Protein AF-A0A838RCQ8-F1 (afdb_monomer_lite)

Foldseek 3Di:
DVVVVVVVQCCVVPVVVDHDDDDDDLVCVLVCVQVVVHVDDDHDLLCVLVSVVRHPDDDDDAADDDPDPPAGADEDDDDDDDDDPPDDPVRSVVSVVVVCVCLPLCNLLVSCLNGSDDRPDPVVCVDPSNVVSCVVPVRSVNVVVNVVRYDDHPDDVPVVVVVVVVVPD

Radius of gyration: 19.22 Å; chains: 1; bounding box: 49×33×48 Å

Secondary structure (DSSP, 8-state):
-HHHHHHHHHHHHTS-SS-SSS---TTTHHHHHHTTS-S-----GGGHHHHHTT-SSPPP--PEE-SSTT-EEEE---------TTS-HHHHHHHHHHHHHHT-HHHHHHHHHHH-PPPS-GGGGGSHHHHHHHHH-HHHHHHHHHGGGEEPP---TTHHHHHHHHS--

Sequence (169 aa):
MIEAVQFYLDLAREYEAMPEGPQASWSTDPTDFTDGKTAMIAHSSGSLTGILSRATFEVGVMPFPGQEPGEYASVTGGGNLYLFKGASPVQQAAAWQFIRFLTEPERVADFSIQTGYLPTRQSAFQTPQLATYLGEVPQASEIRNALQYAGTELATQSLNEVHLFSTAT

pLDDT: mean 88.0, std 13.43, range [34.28, 98.0]

Structure (mmCIF, N/CA/C/O backbone):
data_AF-A0A838RCQ8-F1
#
_entry.id   AF-A0A838RCQ8-F1
#
loop_
_atom_site.group_PDB
_atom_site.id
_atom_site.type_symbol
_atom_site.label_atom_id
_atom_site.label_alt_id
_atom_site.label_comp_id
_atom_site.label_asym_id
_atom_site.label_entity_id
_atom_site.label_seq_id
_atom_site.pdbx_PDB_ins_code
_atom_site.Cartn_x
_atom_site.Cartn_y
_atom_site.Cartn_z
_atom_site.occupancy
_atom_site.B_iso_or_equiv
_atom_site.auth_seq_id
_atom_site.auth_comp_id
_atom_site.auth_asym_id
_atom_site.auth_atom_id
_atom_site.pdbx_PDB_model_num
ATOM 1 N N . MET A 1 1 ? 22.102 -5.196 8.243 1.00 76.56 1 MET A N 1
ATOM 2 C CA . MET A 1 1 ? 21.730 -3.749 8.223 1.00 76.56 1 MET A CA 1
ATOM 3 C C . MET A 1 1 ? 22.794 -2.963 7.481 1.00 76.56 1 MET A C 1
ATOM 5 O O . MET A 1 1 ? 22.444 -2.248 6.556 1.00 76.56 1 MET A O 1
ATOM 9 N N . ILE A 1 2 ? 24.073 -3.121 7.845 1.00 88.94 2 ILE A N 1
ATOM 10 C CA . ILE A 1 2 ? 25.199 -2.514 7.118 1.00 88.94 2 ILE A CA 1
ATOM 11 C C . ILE A 1 2 ? 25.179 -2.950 5.649 1.00 88.94 2 ILE A C 1
ATOM 13 O O . ILE A 1 2 ? 25.297 -2.118 4.764 1.00 88.94 2 ILE A O 1
ATOM 17 N N . GLU A 1 3 ? 24.930 -4.231 5.402 1.00 88.12 3 GLU A N 1
ATOM 18 C CA . GLU A 1 3 ? 24.877 -4.843 4.074 1.00 88.12 3 GLU A CA 1
ATOM 19 C C . GLU A 1 3 ? 23.732 -4.278 3.227 1.00 88.12 3 GLU A C 1
ATOM 21 O O . GLU A 1 3 ? 23.928 -3.955 2.065 1.00 88.12 3 GLU A O 1
ATOM 26 N N . ALA A 1 4 ? 22.547 -4.091 3.818 1.00 85.81 4 ALA A N 1
ATOM 27 C CA . ALA A 1 4 ? 21.394 -3.514 3.125 1.00 85.81 4 ALA A CA 1
ATOM 28 C C . ALA A 1 4 ? 21.623 -2.037 2.758 1.00 85.81 4 ALA A C 1
ATOM 30 O O . ALA A 1 4 ? 21.270 -1.604 1.663 1.00 85.81 4 ALA A O 1
ATOM 31 N N . VAL A 1 5 ? 22.245 -1.268 3.659 1.00 88.50 5 VAL A N 1
ATOM 32 C CA . VAL A 1 5 ? 22.637 0.122 3.379 1.00 88.50 5 VAL A CA 1
ATOM 33 C C . VAL A 1 5 ? 23.724 0.166 2.305 1.00 88.50 5 VAL A C 1
ATOM 35 O O . VAL A 1 5 ? 23.641 0.996 1.405 1.00 88.50 5 VAL A O 1
ATOM 38 N N . GLN A 1 6 ? 24.705 -0.736 2.363 1.00 90.56 6 GLN A N 1
ATOM 39 C CA . GLN A 1 6 ? 25.756 -0.837 1.354 1.00 90.56 6 GLN A CA 1
ATOM 40 C C . GLN A 1 6 ? 25.169 -1.172 -0.019 1.00 90.56 6 GLN A C 1
ATOM 42 O O . GLN A 1 6 ? 25.436 -0.447 -0.965 1.00 90.56 6 GLN A O 1
ATOM 47 N N . PHE A 1 7 ? 24.269 -2.156 -0.104 1.00 89.31 7 PHE A N 1
ATOM 48 C CA . PHE A 1 7 ? 23.567 -2.490 -1.343 1.00 89.31 7 PHE A CA 1
ATOM 49 C C . PHE A 1 7 ? 22.837 -1.277 -1.935 1.00 89.31 7 PHE A C 1
ATOM 51 O O . PHE A 1 7 ? 22.937 -1.016 -3.130 1.00 89.31 7 PHE A O 1
ATOM 58 N N . TYR A 1 8 ? 22.152 -0.489 -1.099 1.00 87.06 8 TYR A N 1
ATOM 59 C CA . TYR A 1 8 ? 21.498 0.736 -1.557 1.00 87.06 8 TYR A CA 1
ATOM 60 C C . TYR A 1 8 ? 22.499 1.777 -2.085 1.00 87.06 8 TYR A C 1
ATOM 62 O O . TYR A 1 8 ? 22.215 2.453 -3.067 1.00 87.06 8 TYR A O 1
ATOM 70 N N . LEU A 1 9 ? 23.684 1.905 -1.479 1.00 89.38 9 LEU A N 1
ATOM 71 C CA . LEU A 1 9 ? 24.748 2.775 -1.998 1.00 89.38 9 LEU A CA 1
ATOM 72 C C . LEU A 1 9 ? 25.332 2.248 -3.318 1.00 89.38 9 LEU A C 1
ATOM 74 O O . LEU A 1 9 ? 25.592 3.042 -4.225 1.00 89.38 9 LEU A O 1
ATOM 78 N N . ASP A 1 10 ? 25.508 0.934 -3.436 1.00 92.44 10 ASP A N 1
ATO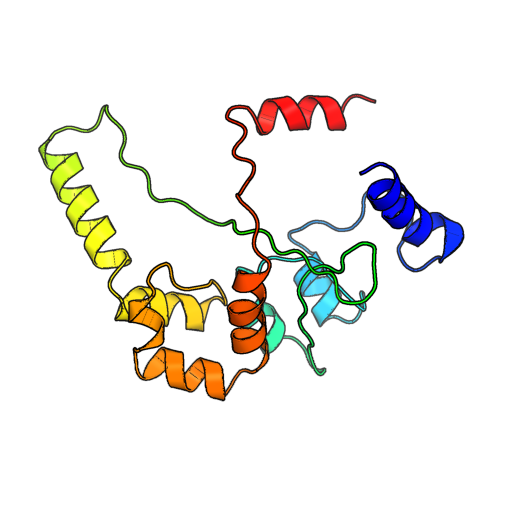M 79 C CA . ASP A 1 10 ? 26.074 0.277 -4.616 1.00 92.44 10 ASP A CA 1
ATOM 80 C C . ASP A 1 10 ? 25.139 0.398 -5.823 1.00 92.44 10 ASP A C 1
ATOM 82 O O . ASP A 1 10 ? 25.615 0.573 -6.943 1.00 92.44 10 ASP A O 1
ATOM 86 N N . LEU A 1 11 ? 23.811 0.417 -5.618 1.00 90.31 11 LEU A N 1
ATOM 87 C CA . LEU A 1 11 ? 22.843 0.708 -6.687 1.00 90.31 11 LEU A CA 1
ATOM 88 C C . LEU A 1 11 ? 23.158 2.017 -7.420 1.00 90.31 11 LEU A C 1
ATOM 90 O O . LEU A 1 11 ? 22.967 2.086 -8.631 1.00 90.31 11 LEU A O 1
ATOM 94 N N . ALA A 1 12 ? 23.646 3.037 -6.709 1.00 90.00 12 ALA A N 1
ATOM 95 C CA . ALA A 1 12 ? 24.036 4.303 -7.320 1.00 90.00 12 ALA A CA 1
ATOM 96 C C . ALA A 1 12 ? 25.487 4.302 -7.813 1.00 90.00 12 ALA A C 1
ATOM 98 O O . ALA A 1 12 ? 25.763 4.767 -8.914 1.00 90.00 12 ALA A O 1
ATOM 99 N N . ARG A 1 13 ? 26.417 3.809 -6.987 1.00 92.38 13 ARG A N 1
ATOM 100 C CA . ARG A 1 13 ? 27.862 4.024 -7.184 1.00 92.38 13 ARG A CA 1
ATOM 101 C C . ARG A 1 13 ? 28.577 2.927 -7.962 1.00 92.38 13 ARG A C 1
ATOM 103 O O . ARG A 1 13 ? 29.634 3.193 -8.522 1.00 92.38 13 ARG A O 1
ATOM 110 N N . GLU A 1 14 ? 28.054 1.707 -7.940 1.00 94.06 14 GLU A N 1
ATOM 111 C CA . GLU A 1 14 ? 28.664 0.549 -8.600 1.00 94.06 14 GLU A CA 1
ATOM 112 C C . GLU A 1 14 ? 27.830 0.095 -9.796 1.00 94.06 14 GLU A C 1
ATOM 114 O O . GLU A 1 14 ? 28.356 -0.069 -10.893 1.00 94.06 14 GLU A O 1
ATOM 119 N N . TYR A 1 15 ? 26.524 -0.085 -9.595 1.00 93.56 15 TYR A N 1
ATOM 120 C CA . TYR A 1 15 ? 25.627 -0.598 -10.628 1.00 93.56 15 TYR A CA 1
ATOM 121 C C . TYR A 1 15 ? 25.054 0.490 -11.539 1.00 93.56 15 TYR A C 1
ATOM 123 O O . TYR A 1 15 ? 24.454 0.151 -12.557 1.00 93.56 15 TYR A O 1
ATOM 131 N N . GLU A 1 16 ? 25.197 1.769 -11.165 1.00 91.38 16 GLU A N 1
ATOM 132 C CA . GLU A 1 16 ? 24.650 2.928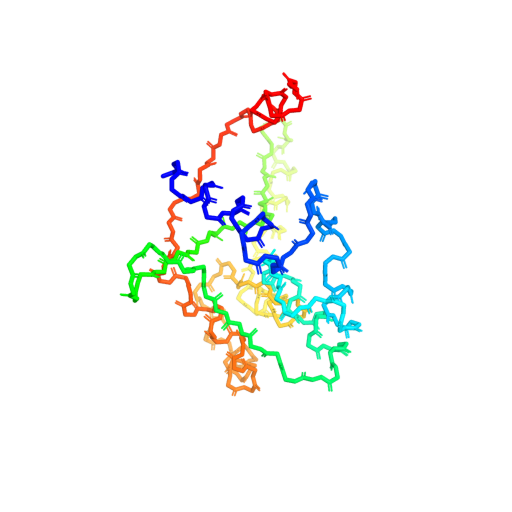 -11.893 1.00 91.38 16 GLU A CA 1
ATOM 133 C C . GLU A 1 16 ? 23.145 2.774 -12.224 1.00 91.38 16 GLU A C 1
ATOM 135 O O . GLU A 1 16 ? 22.632 3.294 -13.215 1.00 91.38 16 GLU A O 1
ATOM 140 N N . ALA A 1 17 ? 22.419 2.030 -11.384 1.00 88.94 17 ALA A N 1
ATOM 141 C CA . ALA A 1 17 ? 21.015 1.671 -11.563 1.00 88.94 17 ALA A CA 1
ATOM 142 C C . ALA A 1 17 ? 20.054 2.731 -10.997 1.00 88.94 17 ALA A C 1
ATOM 144 O O . ALA A 1 17 ? 18.856 2.705 -11.284 1.00 88.94 17 ALA A O 1
ATOM 145 N N . MET A 1 18 ? 20.568 3.668 -10.198 1.00 86.88 18 MET A N 1
ATOM 146 C CA . MET A 1 18 ? 19.851 4.851 -9.730 1.00 86.88 18 MET A CA 1
ATOM 147 C C . MET A 1 18 ? 20.810 6.052 -9.627 1.00 86.88 18 MET A C 1
ATOM 149 O O . MET A 1 18 ? 22.020 5.849 -9.538 1.00 86.88 18 MET A O 1
ATOM 153 N N . PRO A 1 19 ? 20.317 7.303 -9.629 1.00 83.75 19 PRO A N 1
ATOM 154 C CA . PRO A 1 19 ? 21.178 8.471 -9.452 1.00 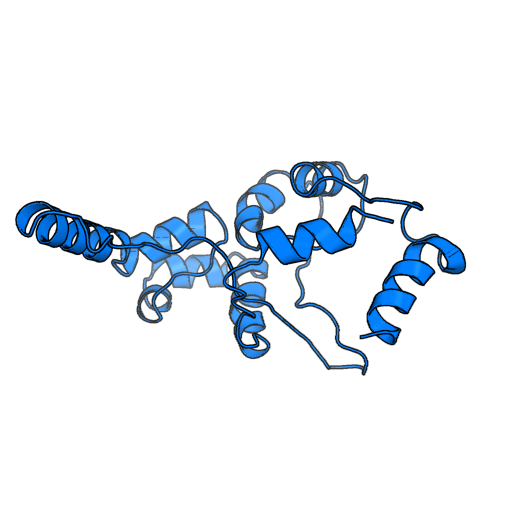83.75 19 PRO A CA 1
ATOM 155 C C . PRO A 1 19 ? 21.901 8.483 -8.091 1.00 83.75 19 PRO A C 1
ATOM 157 O O . PRO A 1 19 ? 21.517 7.796 -7.144 1.00 83.75 19 PRO A O 1
ATOM 160 N N . GLU A 1 20 ? 22.942 9.308 -7.967 1.00 82.81 20 GLU A N 1
ATOM 161 C CA . GLU A 1 20 ? 23.577 9.580 -6.673 1.00 82.81 20 GLU A CA 1
ATOM 162 C C . GLU A 1 20 ? 22.805 10.630 -5.857 1.00 82.81 20 GLU A C 1
ATOM 164 O O . GLU A 1 20 ? 22.114 11.493 -6.402 1.00 82.81 20 GLU A O 1
ATOM 169 N N . GLY A 1 21 ? 22.966 10.589 -4.530 1.00 76.31 21 GLY A N 1
ATOM 170 C CA . GLY A 1 21 ? 22.368 11.550 -3.600 1.00 76.31 21 GLY A CA 1
ATOM 171 C C . GLY A 1 21 ? 20.948 11.182 -3.151 1.00 76.31 21 GLY A C 1
ATOM 172 O O . GLY A 1 21 ? 20.494 10.061 -3.398 1.00 76.31 21 GLY A O 1
ATOM 173 N N . PRO A 1 22 ? 20.252 12.094 -2.442 1.00 69.81 22 PRO A N 1
ATOM 174 C CA . PRO A 1 22 ? 18.864 11.896 -2.043 1.00 69.81 22 PRO A CA 1
ATOM 175 C C . PRO A 1 22 ? 17.993 11.667 -3.278 1.00 69.81 22 PRO A C 1
ATOM 177 O O . PRO A 1 22 ? 17.834 12.564 -4.106 1.00 69.81 22 PRO A O 1
ATOM 180 N N . GLN A 1 23 ? 17.464 10.452 -3.401 1.00 67.12 23 GLN A N 1
ATOM 181 C CA . GLN A 1 23 ? 16.573 10.095 -4.495 1.00 67.12 23 GLN A CA 1
ATOM 182 C C . GLN A 1 23 ? 15.155 10.600 -4.249 1.00 67.12 23 GLN A C 1
ATOM 184 O O . GLN A 1 23 ? 14.806 10.960 -3.128 1.00 67.12 23 GLN A O 1
ATOM 189 N N . ALA A 1 24 ? 14.426 10.656 -5.363 1.00 62.94 24 ALA A N 1
ATOM 190 C CA . ALA A 1 24 ? 13.044 11.044 -5.602 1.00 62.94 24 ALA A CA 1
ATOM 191 C C . ALA A 1 24 ? 12.105 11.211 -4.383 1.00 62.94 24 ALA A C 1
ATOM 193 O O . ALA A 1 24 ? 12.157 10.523 -3.364 1.00 62.94 24 ALA A O 1
ATOM 194 N N . SER A 1 25 ? 11.218 12.204 -4.488 1.00 78.62 25 SER A N 1
ATOM 195 C CA . SER A 1 25 ? 10.240 12.470 -3.441 1.00 78.62 25 SER A CA 1
ATOM 196 C C . SER A 1 25 ? 9.204 11.356 -3.427 1.00 78.62 25 SER A C 1
ATOM 198 O O . SER A 1 25 ? 8.577 11.095 -4.448 1.00 78.62 25 SER A O 1
ATOM 200 N N . TRP A 1 26 ? 8.885 10.840 -2.238 1.00 82.31 26 TRP A N 1
ATOM 201 C CA . TRP A 1 26 ? 7.749 9.935 -2.020 1.00 82.31 26 TRP A CA 1
ATOM 202 C C . TRP A 1 26 ? 6.465 10.360 -2.759 1.00 82.31 26 TRP A C 1
ATOM 204 O O . TRP A 1 26 ? 5.652 9.527 -3.159 1.00 82.31 26 TRP A O 1
ATOM 214 N N . SER A 1 27 ? 6.257 11.671 -2.927 1.00 85.81 27 SER A N 1
ATOM 215 C CA . SER A 1 27 ? 5.106 12.227 -3.643 1.00 85.81 27 SER A CA 1
ATOM 216 C C . SER A 1 27 ? 5.190 12.137 -5.174 1.00 85.81 27 SER A C 1
ATOM 218 O O . SER A 1 27 ? 4.147 12.079 -5.823 1.00 85.81 27 SER A O 1
ATOM 220 N N . THR A 1 28 ? 6.391 12.123 -5.755 1.00 89.25 28 THR A N 1
ATOM 221 C CA . THR A 1 28 ? 6.626 12.123 -7.207 1.00 89.25 28 THR A CA 1
ATOM 222 C C . THR A 1 28 ? 6.869 10.729 -7.776 1.00 89.25 28 THR A C 1
ATOM 224 O O . THR A 1 28 ? 6.510 10.510 -8.933 1.00 89.25 28 THR A O 1
ATOM 227 N N . ASP A 1 29 ? 7.368 9.774 -6.980 1.00 91.88 29 ASP A N 1
ATOM 228 C CA . ASP A 1 29 ? 7.736 8.425 -7.451 1.00 91.88 29 ASP A CA 1
ATOM 229 C C . ASP A 1 29 ? 6.653 7.729 -8.285 1.00 91.88 29 ASP A C 1
ATOM 231 O O . ASP A 1 29 ? 6.980 7.226 -9.362 1.00 91.88 29 ASP A O 1
ATOM 235 N N . PRO A 1 30 ? 5.361 7.712 -7.880 1.00 94.19 30 PRO A N 1
ATOM 236 C CA . PRO A 1 30 ? 4.337 7.056 -8.686 1.00 94.19 30 PRO A CA 1
ATOM 237 C C . PRO A 1 30 ? 4.172 7.696 -10.066 1.00 94.19 30 PRO A C 1
ATOM 239 O O . PRO A 1 30 ? 3.915 6.988 -11.032 1.00 94.19 30 PRO A O 1
ATOM 242 N N . THR A 1 31 ? 4.330 9.020 -10.162 1.00 94.56 31 THR A N 1
ATOM 243 C CA . THR A 1 31 ? 4.224 9.741 -11.439 1.00 94.56 31 THR A CA 1
ATOM 244 C C . THR A 1 31 ? 5.434 9.452 -12.315 1.00 94.56 31 THR A C 1
ATOM 246 O O . THR A 1 31 ? 5.264 9.103 -13.479 1.00 94.56 31 THR A O 1
ATOM 249 N N . ASP A 1 32 ? 6.643 9.526 -11.757 1.00 93.44 32 ASP A N 1
ATOM 250 C CA . ASP A 1 32 ? 7.873 9.240 -12.498 1.00 93.44 32 ASP A CA 1
ATOM 251 C C . ASP A 1 32 ? 7.911 7.796 -13.010 1.00 93.44 32 ASP A C 1
ATOM 253 O O . ASP A 1 32 ? 8.319 7.564 -14.149 1.00 93.44 32 ASP A O 1
ATOM 257 N N . PHE A 1 33 ? 7.397 6.844 -12.228 1.00 95.44 33 PHE A N 1
ATOM 258 C CA . PHE A 1 33 ? 7.205 5.466 -12.668 1.00 95.44 33 PHE A CA 1
ATOM 259 C C . PHE A 1 33 ? 6.211 5.375 -13.830 1.00 95.44 33 PHE A C 1
ATOM 261 O O . PHE A 1 33 ? 6.535 4.821 -14.878 1.00 95.44 33 PHE A O 1
ATOM 268 N N . THR A 1 34 ? 5.013 5.956 -13.696 1.00 97.12 34 THR A N 1
ATOM 269 C CA . THR A 1 34 ? 3.988 5.880 -14.754 1.00 97.12 34 THR A CA 1
ATOM 270 C C . THR A 1 34 ? 4.366 6.639 -16.027 1.00 97.12 34 THR A C 1
ATOM 272 O O . THR A 1 34 ? 3.917 6.260 -17.107 1.00 97.12 34 THR A O 1
ATOM 275 N N . ASP A 1 35 ? 5.221 7.659 -15.915 1.00 95.75 35 ASP A N 1
ATOM 276 C CA . ASP A 1 35 ? 5.811 8.399 -17.038 1.00 95.75 35 ASP A CA 1
ATOM 277 C C . ASP A 1 35 ? 6.980 7.641 -17.702 1.00 95.75 35 ASP A C 1
ATOM 279 O O . ASP A 1 35 ? 7.521 8.101 -18.709 1.00 95.75 35 ASP A O 1
ATOM 283 N N . GLY A 1 36 ? 7.405 6.502 -17.140 1.00 94.44 36 GLY A N 1
ATOM 284 C CA . GLY A 1 36 ? 8.517 5.696 -17.647 1.00 94.44 36 GLY A CA 1
ATOM 285 C C . GLY A 1 36 ? 9.906 6.265 -17.340 1.00 94.44 36 GLY A C 1
ATOM 286 O O . GLY A 1 36 ? 10.875 5.889 -17.997 1.00 94.44 36 GLY A O 1
ATOM 287 N N . LYS A 1 37 ? 10.029 7.174 -16.365 1.00 91.62 37 LYS A N 1
ATOM 288 C CA . LYS A 1 37 ? 11.322 7.736 -15.931 1.00 91.62 37 LYS A CA 1
ATOM 289 C C . LYS A 1 37 ? 12.076 6.800 -14.989 1.00 91.62 37 LYS A C 1
ATOM 291 O O . LYS A 1 37 ? 13.299 6.873 -14.919 1.00 91.62 37 LYS A O 1
ATOM 296 N N . THR A 1 38 ? 11.360 5.935 -14.271 1.00 91.06 38 THR A N 1
ATOM 297 C CA . THR A 1 38 ? 11.938 4.910 -13.396 1.00 91.06 38 THR A CA 1
ATOM 298 C C . THR A 1 38 ? 11.370 3.537 -13.740 1.00 91.06 38 THR A C 1
ATOM 300 O O . THR A 1 38 ? 10.197 3.400 -14.079 1.00 91.06 38 THR A O 1
ATOM 303 N N . ALA A 1 39 ? 12.213 2.504 -13.668 1.00 92.00 39 ALA A N 1
ATOM 304 C CA . ALA A 1 39 ? 11.810 1.129 -13.971 1.00 92.00 39 ALA A CA 1
ATOM 305 C C . ALA A 1 39 ? 11.164 0.412 -12.773 1.00 92.00 39 ALA A C 1
ATOM 307 O O . ALA A 1 39 ? 10.407 -0.536 -12.961 1.00 92.00 39 ALA A O 1
ATOM 308 N N . MET A 1 40 ? 11.478 0.838 -11.546 1.00 92.44 40 MET A N 1
ATOM 309 C CA . MET A 1 40 ? 10.972 0.266 -10.297 1.00 92.44 40 MET A CA 1
ATOM 310 C C . MET A 1 40 ? 10.846 1.364 -9.240 1.00 92.44 40 MET A C 1
ATOM 312 O O . MET A 1 40 ? 11.645 2.301 -9.224 1.00 92.44 40 MET A O 1
ATOM 316 N N . ILE A 1 41 ? 9.872 1.221 -8.340 1.00 92.81 41 ILE A N 1
ATOM 317 C CA . ILE A 1 41 ? 9.694 2.082 -7.165 1.00 92.81 41 ILE A CA 1
ATOM 318 C C . ILE A 1 41 ? 9.363 1.238 -5.932 1.00 92.81 41 ILE A C 1
ATOM 320 O O . ILE A 1 41 ? 8.697 0.207 -6.033 1.00 92.81 41 ILE A O 1
ATOM 324 N N . ALA A 1 42 ? 9.794 1.701 -4.762 1.00 90.25 42 ALA A N 1
ATOM 325 C CA . ALA A 1 42 ? 9.388 1.164 -3.469 1.00 90.25 42 ALA A CA 1
ATOM 326 C C . ALA A 1 42 ? 8.317 2.086 -2.874 1.00 90.25 42 ALA A C 1
ATOM 328 O O . ALA A 1 42 ? 8.627 3.189 -2.433 1.00 90.25 42 ALA A O 1
ATOM 329 N N . HIS A 1 43 ? 7.048 1.667 -2.891 1.00 91.81 43 HIS A N 1
ATOM 330 C CA . HIS A 1 43 ? 5.933 2.542 -2.508 1.00 91.81 43 HIS A CA 1
ATOM 331 C C . HIS A 1 43 ? 4.825 1.809 -1.747 1.00 91.81 43 HIS A C 1
ATOM 333 O O . HIS A 1 43 ? 4.811 0.583 -1.644 1.00 91.81 43 HIS A O 1
ATOM 339 N N . SER A 1 44 ? 3.883 2.572 -1.196 1.00 92.06 44 SER A N 1
ATOM 340 C CA . SER A 1 44 ? 2.714 2.028 -0.507 1.00 92.06 44 SER A CA 1
ATOM 341 C C . SER A 1 44 ? 1.758 1.337 -1.480 1.00 92.06 44 SER A C 1
ATOM 343 O O . SER A 1 44 ? 1.468 1.854 -2.561 1.00 92.06 44 SER A O 1
ATOM 345 N N . SER A 1 45 ? 1.151 0.231 -1.039 1.00 92.81 45 SER A N 1
ATOM 346 C CA . SER A 1 45 ? 0.024 -0.384 -1.747 1.00 92.81 45 SER A CA 1
ATOM 347 C C . SER A 1 45 ? -1.159 0.570 -1.936 1.00 92.81 45 SER A C 1
ATOM 349 O O . SER A 1 45 ? -1.892 0.436 -2.911 1.00 92.81 45 SER A O 1
ATOM 351 N N . GLY A 1 46 ? -1.304 1.587 -1.079 1.00 92.19 46 GLY A N 1
ATOM 352 C CA . GLY A 1 46 ? -2.305 2.648 -1.225 1.00 92.19 46 GLY A CA 1
ATOM 353 C C . GLY A 1 46 ? -2.145 3.521 -2.479 1.00 92.19 46 GLY A C 1
ATOM 354 O O . GLY A 1 46 ? -3.010 4.349 -2.749 1.00 92.19 46 GLY A O 1
ATOM 355 N N . SER A 1 47 ? -1.062 3.348 -3.242 1.00 93.38 47 SER A N 1
ATOM 356 C CA . SER A 1 47 ? -0.862 3.983 -4.549 1.00 93.38 47 SER A CA 1
ATOM 357 C C . SER A 1 47 ? -1.230 3.073 -5.724 1.00 93.38 47 SER A C 1
ATOM 359 O O . SER A 1 47 ? -1.254 3.551 -6.859 1.00 93.38 47 SER A O 1
ATOM 361 N N . LEU A 1 48 ? -1.526 1.785 -5.491 1.00 94.81 48 LEU A N 1
ATOM 362 C CA . LEU A 1 48 ? -1.694 0.779 -6.548 1.00 94.81 48 LEU A CA 1
ATOM 363 C C . LEU A 1 48 ? -2.762 1.192 -7.562 1.00 94.81 48 LEU A C 1
ATOM 365 O O . LEU A 1 48 ? -2.474 1.251 -8.755 1.00 94.81 48 LEU A O 1
ATOM 369 N N . THR A 1 49 ? -3.975 1.520 -7.107 1.00 94.25 49 THR A N 1
ATOM 370 C CA . THR A 1 49 ? -5.076 1.892 -8.013 1.00 94.25 49 THR A CA 1
ATOM 371 C C . THR A 1 49 ? -4.720 3.137 -8.833 1.00 94.25 49 THR A C 1
ATOM 373 O O . THR A 1 49 ? -5.026 3.233 -10.024 1.00 94.25 49 THR A O 1
ATOM 376 N N . GLY A 1 50 ? -4.002 4.084 -8.224 1.00 94.56 50 GLY A N 1
ATOM 377 C CA . GLY A 1 50 ? -3.501 5.274 -8.907 1.00 94.56 50 GLY A CA 1
ATOM 378 C C . GLY A 1 50 ? -2.437 4.971 -9.966 1.00 94.56 50 GLY A C 1
ATOM 379 O O . GLY A 1 50 ? -2.449 5.602 -11.021 1.00 94.56 50 GLY A O 1
ATOM 380 N N . ILE A 1 51 ? -1.545 4.015 -9.706 1.00 96.38 51 ILE A N 1
ATOM 381 C CA . ILE A 1 51 ? -0.505 3.585 -10.648 1.00 96.38 51 ILE A CA 1
ATOM 382 C C . ILE A 1 51 ? -1.133 2.816 -11.812 1.00 96.38 51 ILE A C 1
ATOM 384 O O . ILE A 1 51 ? -0.930 3.191 -12.964 1.00 96.38 51 ILE A O 1
ATOM 388 N N . LEU A 1 52 ? -1.952 1.798 -11.528 1.00 95.94 52 LEU A N 1
ATOM 389 C CA . LEU A 1 52 ? -2.571 0.949 -12.553 1.00 95.94 52 LEU A CA 1
ATOM 390 C C . LEU A 1 52 ? -3.490 1.732 -13.500 1.00 95.94 52 LEU A C 1
ATOM 392 O O . LEU A 1 52 ? -3.600 1.386 -14.669 1.00 95.94 52 LEU A O 1
ATOM 396 N N . SER A 1 53 ? -4.131 2.800 -13.018 1.00 95.44 53 SER A N 1
ATOM 397 C CA . SER A 1 53 ? -4.979 3.655 -13.862 1.00 95.44 53 SER A CA 1
ATOM 398 C C . SER A 1 53 ? -4.203 4.594 -14.793 1.00 95.44 53 SER A C 1
ATOM 400 O O . SER A 1 53 ? -4.792 5.115 -15.739 1.00 95.44 53 SER A O 1
ATOM 402 N N . ARG A 1 54 ? -2.912 4.840 -14.534 1.00 96.56 54 ARG A N 1
ATOM 403 C CA . ARG A 1 54 ? -2.064 5.768 -15.306 1.00 96.56 54 ARG A CA 1
ATOM 404 C C . ARG A 1 54 ? -1.022 5.060 -16.164 1.00 96.56 54 ARG A C 1
ATOM 406 O O . ARG A 1 54 ? -0.676 5.571 -17.225 1.00 96.56 54 ARG A O 1
ATOM 413 N N . ALA A 1 55 ? -0.506 3.924 -15.700 1.00 97.06 55 ALA A N 1
ATOM 414 C CA . ALA A 1 55 ? 0.511 3.169 -16.411 1.00 97.06 55 ALA A CA 1
ATOM 415 C C . ALA A 1 55 ? -0.008 2.720 -17.785 1.00 97.06 55 ALA A C 1
ATOM 417 O O . ALA A 1 55 ? -1.117 2.208 -17.921 1.00 97.06 55 ALA A O 1
ATOM 418 N N . THR A 1 56 ? 0.823 2.899 -18.809 1.00 96.75 56 THR A N 1
ATOM 419 C CA . THR A 1 56 ? 0.547 2.453 -20.189 1.00 96.75 56 THR A CA 1
ATOM 420 C C . THR A 1 56 ? 1.294 1.163 -20.542 1.00 96.75 56 THR A C 1
ATOM 422 O O . THR A 1 56 ? 1.339 0.751 -21.699 1.00 96.75 56 THR A O 1
ATOM 425 N N . PHE A 1 57 ? 1.874 0.522 -19.529 1.00 97.06 57 PHE A N 1
ATOM 426 C CA . PHE A 1 57 ? 2.678 -0.691 -19.595 1.00 97.06 57 PHE A CA 1
ATOM 427 C C . PHE A 1 57 ? 2.240 -1.670 -18.497 1.00 97.06 57 PHE A C 1
ATOM 429 O O . PHE A 1 57 ? 1.490 -1.312 -17.587 1.00 97.06 57 PHE A O 1
ATOM 436 N N . GLU A 1 58 ? 2.700 -2.918 -18.581 1.00 96.50 58 GLU A N 1
ATOM 437 C CA . GLU A 1 58 ? 2.392 -3.935 -17.576 1.00 96.50 58 GLU A CA 1
ATOM 438 C C . GLU A 1 58 ? 3.130 -3.651 -16.261 1.00 96.50 58 GLU A C 1
ATOM 440 O O . GLU A 1 58 ? 4.353 -3.516 -16.237 1.00 96.50 58 GLU A O 1
ATOM 445 N N . VAL A 1 59 ? 2.381 -3.571 -15.160 1.00 97.12 59 VAL A N 1
ATOM 446 C CA . VAL A 1 59 ? 2.927 -3.297 -13.826 1.00 97.12 59 VAL A CA 1
ATOM 447 C C . VAL A 1 59 ? 3.003 -4.590 -13.022 1.00 97.12 59 VAL A C 1
ATOM 449 O O . VAL A 1 59 ? 1.976 -5.206 -12.725 1.00 97.12 59 VAL A O 1
ATOM 452 N N . GLY A 1 60 ? 4.219 -4.962 -12.625 1.00 96.56 60 GLY A N 1
ATOM 453 C CA . GLY A 1 60 ? 4.474 -6.002 -11.631 1.00 96.56 60 GLY A CA 1
ATOM 454 C C . GLY A 1 60 ? 4.513 -5.440 -10.209 1.00 96.56 60 GLY A C 1
ATOM 455 O O . GLY A 1 60 ? 4.815 -4.266 -9.999 1.00 96.56 60 GLY A O 1
ATOM 456 N N . VAL A 1 61 ? 4.230 -6.292 -9.225 1.00 95.50 61 VAL A N 1
ATOM 457 C CA . VAL A 1 61 ? 4.415 -5.991 -7.799 1.00 95.50 61 VAL A CA 1
ATOM 458 C C . VAL A 1 61 ? 5.102 -7.170 -7.123 1.00 95.50 61 VAL A C 1
ATOM 460 O O . VAL A 1 61 ? 4.872 -8.320 -7.493 1.00 95.50 61 VAL A O 1
ATOM 463 N N . MET A 1 62 ? 5.939 -6.891 -6.130 1.00 93.31 62 MET A N 1
ATOM 464 C CA . MET A 1 62 ? 6.598 -7.914 -5.323 1.00 93.31 62 MET A CA 1
ATOM 465 C C . MET A 1 62 ? 6.864 -7.389 -3.907 1.00 93.31 62 MET A C 1
ATOM 467 O O . MET A 1 62 ? 6.996 -6.175 -3.730 1.00 93.31 62 MET A O 1
ATOM 471 N N . PRO A 1 63 ? 6.946 -8.268 -2.890 1.00 92.38 63 PRO A N 1
ATOM 472 C CA . PRO A 1 63 ? 7.501 -7.888 -1.594 1.00 92.38 63 PRO A CA 1
ATOM 473 C C . PRO A 1 63 ? 8.980 -7.492 -1.730 1.00 92.38 63 PRO A C 1
ATOM 475 O O . PRO A 1 63 ? 9.633 -7.815 -2.726 1.00 92.38 63 PRO A O 1
ATOM 478 N N . PHE A 1 64 ? 9.530 -6.821 -0.716 1.00 90.38 64 PHE A N 1
ATOM 479 C CA . PHE A 1 64 ? 10.950 -6.475 -0.715 1.00 90.38 64 PHE A CA 1
ATOM 480 C C . PHE A 1 64 ? 11.800 -7.749 -0.703 1.00 90.38 64 PHE A C 1
ATOM 482 O O . PHE A 1 64 ? 11.497 -8.657 0.075 1.00 90.38 64 PHE A O 1
ATOM 489 N N . PRO A 1 65 ? 12.853 -7.838 -1.530 1.00 89.50 65 PRO A N 1
ATOM 490 C CA . PRO A 1 65 ? 13.768 -8.968 -1.485 1.00 89.50 65 PRO A CA 1
ATOM 491 C C . PRO A 1 65 ? 14.588 -8.953 -0.188 1.00 89.50 65 PRO A C 1
ATOM 493 O O . PRO A 1 65 ? 14.960 -7.892 0.318 1.00 89.50 65 PRO A O 1
ATOM 496 N N . GLY A 1 66 ? 14.849 -10.142 0.350 1.00 88.62 66 GLY A N 1
ATOM 497 C CA . GLY A 1 66 ? 15.802 -10.364 1.432 1.00 88.62 66 GLY A CA 1
ATOM 498 C C . GLY A 1 66 ? 17.236 -10.511 0.923 1.00 88.62 66 GLY A C 1
ATOM 499 O O . GLY A 1 66 ? 17.526 -10.267 -0.249 1.00 88.62 66 GLY A O 1
ATOM 500 N N . GLN A 1 67 ? 18.139 -10.893 1.826 1.00 86.12 67 GLN A N 1
ATOM 501 C CA . GLN A 1 67 ? 19.554 -11.050 1.496 1.00 86.12 67 GLN A CA 1
ATOM 502 C C . GLN A 1 67 ? 19.786 -12.315 0.667 1.00 86.12 67 GLN A C 1
ATOM 504 O O . GLN A 1 67 ? 20.518 -12.280 -0.321 1.00 86.12 67 GLN A O 1
ATOM 509 N N . GLU A 1 68 ? 19.160 -13.421 1.068 1.00 89.75 68 GLU A N 1
ATOM 510 C CA . GLU A 1 68 ? 19.304 -14.696 0.377 1.00 89.75 68 GLU A CA 1
ATOM 511 C C . GLU A 1 68 ? 18.158 -14.927 -0.624 1.00 89.75 68 GLU A C 1
ATOM 513 O O . GLU A 1 68 ? 17.028 -14.467 -0.418 1.00 89.75 68 GLU A O 1
ATOM 518 N N . PRO A 1 69 ? 18.400 -15.670 -1.720 1.00 89.06 69 PRO A N 1
ATOM 519 C CA . PRO A 1 69 ? 17.354 -16.006 -2.677 1.00 89.06 69 PRO A CA 1
ATOM 520 C C . PRO A 1 69 ? 16.149 -16.687 -2.015 1.00 89.06 69 PRO A C 1
ATOM 522 O O . PRO A 1 69 ? 16.282 -17.699 -1.328 1.00 89.06 69 PRO A O 1
ATOM 525 N N . GLY A 1 70 ? 14.953 -16.156 -2.279 1.00 88.38 70 GLY A N 1
ATOM 526 C CA . GLY A 1 70 ? 13.697 -16.663 -1.719 1.00 88.38 70 GLY A CA 1
ATOM 527 C C . GLY A 1 70 ? 13.325 -16.071 -0.358 1.00 88.38 70 GLY A C 1
ATOM 528 O O . GLY A 1 70 ? 12.242 -16.369 0.148 1.00 88.38 70 GLY A O 1
ATOM 529 N N . GLU A 1 71 ? 14.170 -15.216 0.218 1.00 90.75 71 GLU A N 1
ATOM 530 C CA . GLU A 1 71 ? 13.794 -14.392 1.360 1.00 90.75 71 GLU A CA 1
ATOM 531 C C . GLU A 1 71 ? 13.048 -13.142 0.898 1.00 90.75 71 GLU A C 1
ATOM 533 O O . GLU A 1 71 ? 13.414 -12.499 -0.089 1.00 90.75 71 GLU A O 1
ATOM 538 N N . TYR A 1 72 ? 12.008 -12.780 1.645 1.00 91.69 72 TYR A N 1
ATOM 539 C CA . TYR A 1 72 ? 11.199 -11.600 1.384 1.00 91.69 72 TYR A CA 1
ATOM 540 C C . TYR A 1 72 ? 10.838 -10.896 2.683 1.00 91.69 72 TYR A C 1
ATOM 542 O O . TYR A 1 72 ? 10.699 -11.524 3.735 1.00 91.69 72 TYR A O 1
ATOM 550 N N . ALA A 1 73 ? 10.627 -9.590 2.585 1.00 88.31 73 ALA A N 1
ATOM 551 C CA . ALA A 1 73 ? 10.144 -8.755 3.664 1.00 88.31 73 ALA A CA 1
ATOM 552 C C . ALA A 1 73 ? 8.970 -7.894 3.194 1.00 88.31 73 ALA A C 1
ATOM 554 O O . ALA A 1 73 ? 8.893 -7.439 2.051 1.00 88.31 73 ALA A O 1
ATOM 555 N N . SER A 1 74 ? 8.049 -7.642 4.112 1.00 87.94 74 SER A N 1
ATOM 556 C CA . SER A 1 74 ? 6.998 -6.649 3.946 1.00 87.94 74 SER A CA 1
ATOM 557 C C . SER A 1 74 ? 6.850 -5.855 5.237 1.00 87.94 74 SER A C 1
ATOM 559 O O . SER A 1 74 ? 7.157 -6.343 6.328 1.00 87.94 74 SER A O 1
ATOM 561 N N . VAL A 1 75 ? 6.394 -4.614 5.118 1.00 82.31 75 VAL A N 1
ATOM 562 C CA . VAL A 1 75 ? 6.148 -3.737 6.263 1.00 82.31 75 VAL A CA 1
ATOM 563 C C . VAL A 1 75 ? 4.689 -3.324 6.224 1.00 82.31 75 VAL A C 1
ATOM 565 O O . VAL A 1 75 ? 4.220 -2.743 5.245 1.00 82.31 75 VAL A O 1
ATOM 568 N N . THR A 1 76 ? 3.958 -3.625 7.294 1.00 84.00 76 THR A N 1
ATOM 569 C CA . THR A 1 76 ? 2.627 -3.050 7.489 1.00 84.00 76 THR A CA 1
ATOM 570 C C . THR A 1 76 ? 2.771 -1.606 7.933 1.00 84.00 76 THR A C 1
ATOM 572 O O . THR A 1 76 ? 3.546 -1.314 8.839 1.00 84.00 76 THR A O 1
ATOM 575 N N . GLY A 1 77 ? 1.992 -0.721 7.326 1.00 82.44 77 GLY A N 1
ATOM 576 C CA . GLY A 1 77 ? 1.890 0.673 7.732 1.00 82.44 77 GLY A CA 1
ATOM 577 C C . GLY A 1 77 ? 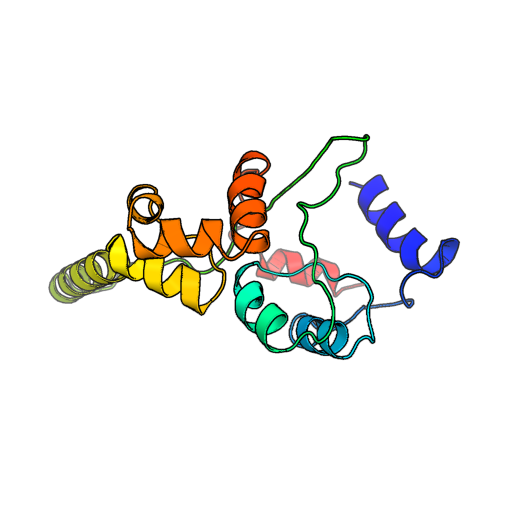0.547 1.257 7.309 1.00 82.44 77 GLY A C 1
ATOM 578 O O . GLY A 1 77 ? -0.337 0.541 6.831 1.00 82.44 77 GLY A O 1
ATOM 579 N N . GLY A 1 78 ? 0.397 2.570 7.460 1.00 84.19 78 GLY A N 1
ATOM 580 C CA . GLY A 1 78 ? -0.807 3.299 7.070 1.00 84.19 78 GLY A CA 1
ATOM 581 C C . GLY A 1 78 ? -1.347 4.184 8.188 1.00 84.19 78 GLY A C 1
ATOM 582 O O . GLY A 1 78 ? -0.628 4.583 9.101 1.00 84.19 78 GLY A O 1
ATOM 583 N N . GLY A 1 79 ? -2.629 4.530 8.079 1.00 84.44 79 GLY A N 1
ATOM 584 C CA . GLY A 1 79 ? -3.318 5.367 9.056 1.00 84.44 79 GLY A CA 1
ATOM 585 C C . GLY A 1 79 ? -3.972 4.550 10.168 1.00 84.44 79 GLY A C 1
ATOM 586 O O . GLY A 1 79 ? -4.552 3.495 9.921 1.00 84.44 79 GLY A O 1
ATOM 587 N N . ASN A 1 80 ? -3.945 5.090 11.385 1.00 87.56 80 ASN A N 1
ATOM 588 C CA . ASN A 1 80 ? -4.631 4.532 12.547 1.00 87.56 80 ASN A CA 1
ATOM 589 C C . ASN A 1 80 ? -5.741 5.480 13.024 1.00 87.56 80 ASN A C 1
ATOM 591 O O . ASN A 1 80 ? -5.608 6.703 12.950 1.00 87.56 80 ASN A O 1
ATOM 595 N N . LEU A 1 81 ? -6.833 4.916 13.545 1.00 90.50 81 LEU A N 1
ATOM 596 C CA . LEU A 1 81 ? -7.905 5.676 14.193 1.00 90.50 81 LEU A CA 1
ATOM 597 C C . LEU A 1 81 ? -7.653 5.711 15.704 1.00 90.50 81 LEU A C 1
ATOM 599 O O . LEU A 1 81 ? -7.571 4.663 16.342 1.00 90.50 81 LEU A O 1
ATOM 603 N N . TYR A 1 82 ? -7.570 6.912 16.282 1.00 90.88 82 TYR A N 1
ATOM 604 C CA . TYR A 1 82 ? -7.298 7.106 17.709 1.00 90.88 82 TYR A CA 1
ATOM 605 C C . TYR A 1 82 ? -8.475 7.755 18.434 1.00 90.88 82 TYR A C 1
ATOM 607 O O . TYR A 1 82 ? -9.116 8.674 17.925 1.00 90.88 82 TYR A O 1
ATOM 615 N N . LEU A 1 83 ? -8.712 7.308 19.668 1.00 92.56 83 LEU A N 1
ATOM 616 C CA . LEU A 1 83 ? -9.643 7.933 20.599 1.00 92.56 83 LEU A CA 1
ATOM 617 C C . LEU A 1 83 ? -8.859 8.595 21.735 1.00 92.56 83 LEU A C 1
ATOM 619 O O . LEU A 1 83 ? -8.197 7.922 22.524 1.00 92.56 83 LEU A O 1
ATOM 623 N N . PHE A 1 84 ? -8.938 9.918 21.836 1.00 91.88 84 PHE A N 1
ATOM 624 C CA . PHE A 1 84 ? -8.196 10.659 22.852 1.00 91.88 84 PHE A CA 1
ATOM 625 C C . PHE A 1 84 ? -8.868 10.579 24.226 1.00 91.88 84 PHE A C 1
ATOM 627 O O . PHE A 1 84 ? -10.065 10.831 24.363 1.00 91.88 84 PHE A O 1
ATOM 634 N N . LYS A 1 85 ? -8.064 10.337 25.271 1.00 91.75 85 LYS A N 1
ATOM 635 C CA . LYS A 1 85 ? -8.513 10.269 26.676 1.00 91.75 85 LYS A CA 1
ATOM 636 C C . LYS A 1 85 ? -9.273 11.520 27.145 1.00 91.75 85 LYS A C 1
ATOM 638 O O . LYS A 1 85 ? -10.120 11.418 28.022 1.00 91.75 85 LYS A O 1
ATOM 643 N N . GLY A 1 86 ? -8.960 12.690 26.583 1.00 95.75 86 GLY A N 1
ATOM 644 C CA . GLY A 1 86 ? -9.579 13.967 26.955 1.00 95.75 86 GLY A CA 1
ATOM 645 C C . GLY A 1 86 ? -10.982 14.210 26.382 1.00 95.75 86 GLY A C 1
ATOM 646 O O . GLY A 1 86 ? -11.617 15.186 26.769 1.00 95.75 86 GLY A O 1
ATOM 647 N N . ALA A 1 87 ? -11.476 13.367 25.470 1.00 95.44 87 ALA A N 1
ATOM 648 C CA . ALA A 1 87 ? -12.814 13.526 24.901 1.00 95.44 87 ALA A CA 1
ATOM 649 C C . ALA A 1 87 ? -13.906 13.247 25.951 1.00 95.44 87 ALA A C 1
ATOM 651 O O . ALA A 1 87 ? -13.756 12.350 26.783 1.00 95.44 87 ALA A O 1
ATOM 652 N N . SER A 1 88 ? -15.026 13.975 25.901 1.00 97.06 88 SER A N 1
ATOM 653 C CA . SER A 1 88 ? -16.161 13.725 26.805 1.00 97.06 88 SER A CA 1
ATOM 654 C C . SER A 1 88 ? -16.792 12.343 26.555 1.00 97.06 88 SER A C 1
ATOM 656 O O . SER A 1 88 ? -16.685 11.825 25.440 1.00 97.06 88 SER A O 1
ATOM 658 N N . PRO A 1 89 ? -17.514 11.746 27.524 1.00 96.38 89 PRO A N 1
ATOM 659 C CA . PRO A 1 89 ? -18.138 10.431 27.339 1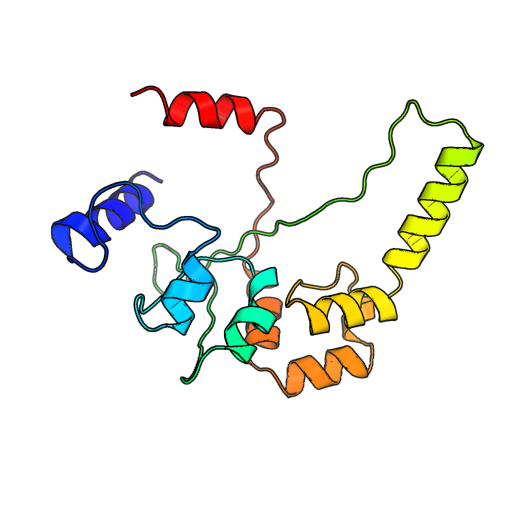.00 96.38 89 PRO A CA 1
ATOM 660 C C . PRO A 1 89 ? -19.049 10.342 26.104 1.00 96.38 89 PRO A C 1
ATOM 662 O O . PRO A 1 89 ? -19.044 9.337 25.397 1.00 96.38 89 PRO A O 1
ATOM 665 N N . VAL A 1 90 ? -19.784 11.417 25.799 1.00 97.44 90 VAL A N 1
ATOM 666 C CA . VAL A 1 90 ? -20.661 11.488 24.618 1.00 97.44 90 VAL A CA 1
ATOM 667 C C . VAL A 1 90 ? -19.847 11.497 23.322 1.00 97.44 90 VAL A C 1
ATOM 669 O O . VAL A 1 90 ? -20.179 10.777 22.382 1.00 97.44 90 VAL A O 1
ATOM 672 N N . GLN A 1 91 ? -18.749 12.257 23.274 1.00 97.50 91 GLN A N 1
ATOM 673 C CA . GLN A 1 91 ? -17.852 12.277 22.114 1.00 97.50 91 GLN A CA 1
ATOM 674 C C . GLN A 1 91 ? -17.166 10.927 21.909 1.00 97.50 91 GLN A C 1
ATOM 676 O O . GLN A 1 91 ? -17.054 10.470 20.775 1.00 97.50 91 GLN A O 1
ATOM 681 N N . GLN A 1 92 ? -16.749 10.268 22.993 1.00 96.81 92 GLN A N 1
ATOM 682 C CA . GLN A 1 92 ? -16.150 8.939 22.922 1.00 96.81 92 GLN A CA 1
ATOM 683 C C . GLN A 1 92 ? -17.123 7.903 22.353 1.00 96.81 92 GLN A C 1
ATOM 685 O O . GLN A 1 92 ? -16.754 7.139 21.462 1.00 96.81 92 GLN A O 1
ATOM 690 N N . ALA A 1 93 ? -18.379 7.917 22.808 1.00 96.56 93 ALA A N 1
ATOM 691 C CA . ALA A 1 93 ? -19.415 7.026 22.293 1.00 96.56 93 ALA A CA 1
ATOM 692 C C . ALA A 1 93 ? -19.700 7.267 20.799 1.00 96.56 93 ALA A C 1
ATOM 694 O O . ALA A 1 93 ? -19.762 6.310 20.026 1.00 96.56 93 ALA A O 1
ATOM 695 N N . ALA A 1 94 ? -19.818 8.530 20.379 1.00 97.19 94 ALA A N 1
ATOM 696 C CA . ALA A 1 94 ? -20.045 8.886 18.978 1.00 97.19 94 ALA A CA 1
ATOM 697 C C . ALA A 1 94 ? -18.855 8.502 18.079 1.00 97.19 94 ALA A C 1
ATOM 699 O O . ALA A 1 94 ? -19.041 7.889 17.028 1.00 97.19 94 ALA A O 1
ATOM 700 N N . ALA A 1 95 ? -17.625 8.794 18.513 1.00 97.38 95 ALA A N 1
ATOM 701 C CA . ALA A 1 95 ? -16.415 8.405 17.795 1.00 97.38 95 ALA A CA 1
ATOM 702 C C . ALA A 1 95 ? -16.307 6.880 17.661 1.00 97.38 95 ALA A C 1
ATOM 704 O O . ALA A 1 95 ? -15.976 6.380 16.590 1.00 97.38 95 ALA A O 1
ATOM 705 N N . TRP A 1 96 ? -16.658 6.126 18.707 1.00 96.50 96 TRP A N 1
ATOM 706 C CA . TRP A 1 96 ? -16.680 4.666 18.642 1.00 96.50 96 TRP A CA 1
ATOM 707 C C . TRP A 1 96 ? -17.705 4.134 17.636 1.00 96.50 96 TRP A C 1
ATOM 709 O O . TRP A 1 96 ? -17.393 3.223 16.869 1.00 96.50 96 TRP A O 1
ATOM 719 N N . GLN A 1 97 ? -18.909 4.712 17.588 1.00 97.44 97 GLN A N 1
ATOM 720 C CA . GLN A 1 97 ? -19.903 4.355 16.570 1.00 97.44 97 GLN A CA 1
ATOM 721 C C . GLN A 1 97 ? -19.381 4.622 15.155 1.00 97.44 97 GLN A C 1
ATOM 723 O O . GLN A 1 97 ? -19.520 3.767 14.283 1.00 97.44 97 GLN A O 1
ATOM 728 N N . PHE A 1 98 ? -18.719 5.759 14.943 1.00 96.94 98 PHE A N 1
ATOM 729 C CA . PHE A 1 98 ? -18.131 6.101 13.653 1.00 96.94 98 PHE A CA 1
ATOM 730 C C . PHE A 1 98 ? -16.977 5.168 13.254 1.00 96.94 98 PHE A C 1
ATOM 732 O O . PHE A 1 98 ? -16.939 4.702 12.121 1.00 96.94 98 PHE A O 1
ATOM 739 N N . ILE A 1 99 ? -16.078 4.823 14.182 1.00 96.25 99 ILE A N 1
ATOM 740 C CA . ILE A 1 99 ? -14.996 3.851 13.941 1.00 96.25 99 ILE A CA 1
ATOM 741 C C . ILE A 1 99 ? -15.576 2.485 13.562 1.00 96.25 99 ILE A C 1
ATOM 743 O O . ILE A 1 99 ? -15.104 1.838 12.626 1.00 96.25 99 ILE A O 1
ATOM 747 N N . ARG A 1 100 ? -16.616 2.031 14.270 1.00 95.69 100 ARG A N 1
ATOM 748 C CA . ARG A 1 100 ? -17.291 0.771 13.942 1.00 95.69 100 ARG A CA 1
ATOM 749 C C . ARG A 1 100 ? -17.891 0.806 12.548 1.00 95.69 100 ARG A C 1
ATOM 751 O O . ARG A 1 100 ? -17.645 -0.129 11.799 1.00 95.69 100 ARG A O 1
ATOM 758 N N . PHE A 1 101 ? -18.604 1.880 12.223 1.00 96.44 101 PHE A N 1
ATOM 759 C CA . PHE A 1 101 ? -19.163 2.107 10.898 1.00 96.44 101 PHE A CA 1
ATOM 760 C C . PHE A 1 101 ? -18.070 2.068 9.832 1.00 96.44 101 PHE A C 1
ATOM 762 O O . PHE A 1 101 ? -18.116 1.209 8.969 1.00 96.44 101 PHE A O 1
ATOM 769 N N . LEU A 1 102 ? -17.031 2.905 9.925 1.00 95.88 102 LEU A N 1
ATOM 770 C CA . LEU A 1 102 ? -15.944 2.953 8.937 1.00 95.88 102 LEU A CA 1
ATOM 771 C C . LEU A 1 102 ? -15.241 1.612 8.735 1.00 95.88 102 LEU A C 1
ATOM 773 O O . LEU A 1 102 ? -14.764 1.327 7.641 1.00 95.88 102 LEU A O 1
ATOM 777 N N . THR A 1 103 ? -15.160 0.804 9.791 1.00 95.81 103 THR A N 1
ATOM 778 C CA . THR A 1 103 ? -14.487 -0.490 9.732 1.00 95.81 103 THR A CA 1
ATOM 779 C C . THR A 1 103 ? -15.413 -1.638 9.333 1.00 95.81 103 THR A C 1
ATOM 781 O O . THR A 1 103 ? -14.957 -2.773 9.355 1.00 95.81 103 THR A O 1
ATOM 784 N N . GLU A 1 104 ? -16.682 -1.416 8.976 1.00 97.94 104 GLU A N 1
ATOM 785 C CA . GLU A 1 104 ? -17.575 -2.482 8.489 1.00 97.94 104 GLU A CA 1
ATOM 786 C C . GLU A 1 104 ? -16.957 -3.240 7.294 1.00 97.94 104 GLU A C 1
ATOM 788 O O . GLU A 1 104 ? -16.305 -2.606 6.458 1.00 97.94 104 GLU A O 1
ATOM 793 N N . PRO A 1 105 ? -17.135 -4.576 7.191 1.00 97.94 105 PRO A N 1
ATOM 794 C CA . PRO A 1 105 ? -16.472 -5.401 6.175 1.00 97.94 105 PRO A CA 1
ATOM 795 C C . PRO A 1 105 ? -16.628 -4.873 4.746 1.00 97.94 105 PRO A C 1
ATOM 797 O O . PRO A 1 105 ? -15.645 -4.784 4.016 1.00 97.94 105 PRO A O 1
ATOM 800 N N . GLU A 1 106 ? -17.839 -4.473 4.371 1.00 97.81 106 GLU A N 1
ATOM 801 C CA . GLU A 1 106 ? -18.184 -3.961 3.046 1.00 97.81 106 GLU A CA 1
ATOM 802 C C . GLU A 1 106 ? -17.500 -2.620 2.756 1.00 97.81 106 GLU A C 1
ATOM 804 O O . GLU A 1 106 ? -17.106 -2.357 1.625 1.00 97.81 106 GLU A O 1
ATOM 809 N N . ARG A 1 107 ? -17.309 -1.779 3.778 1.00 97.56 107 ARG A N 1
ATOM 810 C CA . ARG A 1 107 ? -16.692 -0.455 3.621 1.00 97.56 107 ARG A CA 1
ATOM 811 C C . ARG A 1 107 ? -15.187 -0.530 3.511 1.00 97.56 107 ARG A C 1
ATOM 813 O O . ARG A 1 107 ? -14.608 0.160 2.683 1.00 97.56 107 ARG A O 1
ATOM 820 N N . VAL A 1 108 ? -14.547 -1.363 4.328 1.00 97.31 108 VAL A N 1
ATOM 821 C CA . VAL A 1 108 ? -13.095 -1.548 4.214 1.00 97.31 108 VAL A CA 1
ATOM 822 C C . VAL A 1 108 ? -12.732 -2.330 2.951 1.00 97.31 108 VAL A C 1
ATOM 824 O O . VAL A 1 108 ? -11.652 -2.116 2.413 1.00 97.31 108 VAL A O 1
ATOM 827 N N . ALA A 1 109 ? -13.634 -3.181 2.446 1.00 97.75 109 ALA A N 1
ATOM 828 C CA . ALA A 1 109 ? -13.524 -3.782 1.118 1.00 97.75 109 ALA A CA 1
ATOM 829 C C . ALA A 1 109 ? -13.604 -2.723 0.008 1.00 97.75 109 ALA A C 1
ATOM 831 O O . ALA A 1 109 ? -12.713 -2.656 -0.832 1.00 97.75 109 ALA A O 1
ATOM 832 N N . ASP A 1 110 ? -14.622 -1.862 0.035 1.00 97.25 110 ASP A N 1
ATOM 833 C CA . ASP A 1 110 ? -14.778 -0.768 -0.930 1.00 97.25 110 ASP A CA 1
ATOM 834 C C . ASP A 1 110 ? -13.582 0.204 -0.908 1.00 97.25 110 ASP A C 1
ATOM 836 O O . ASP A 1 110 ? -12.990 0.502 -1.946 1.00 97.25 110 ASP A O 1
ATOM 840 N N . PHE A 1 111 ? -13.135 0.613 0.283 1.00 95.50 111 PHE A N 1
ATOM 841 C CA . PHE A 1 111 ? -11.941 1.443 0.449 1.00 95.50 111 PHE A CA 1
ATOM 842 C C . PHE A 1 111 ? -10.684 0.769 -0.116 1.00 95.50 111 PHE A C 1
ATOM 844 O O . PHE A 1 111 ? -9.872 1.425 -0.771 1.00 95.50 111 PHE A O 1
ATOM 851 N N . SER A 1 112 ? -10.531 -0.540 0.112 1.00 95.62 112 SER A N 1
ATOM 852 C CA . SER A 1 112 ? -9.423 -1.328 -0.427 1.00 95.62 112 SER A CA 1
ATOM 853 C C . SER A 1 112 ? -9.405 -1.299 -1.955 1.00 95.62 112 SER A C 1
ATOM 855 O O . SER A 1 112 ? -8.374 -0.981 -2.538 1.00 95.62 112 SER A O 1
ATOM 857 N N . ILE A 1 113 ? -10.550 -1.519 -2.603 1.00 95.94 113 ILE A N 1
ATOM 858 C CA . ILE A 1 113 ? -10.680 -1.507 -4.069 1.00 95.94 113 ILE A CA 1
ATOM 859 C C . ILE A 1 113 ? -10.345 -0.124 -4.646 1.00 95.94 113 ILE A C 1
ATOM 861 O O . ILE A 1 113 ? -9.603 -0.003 -5.622 1.00 95.94 113 ILE A O 1
ATOM 865 N N . GLN A 1 114 ? -10.864 0.941 -4.030 1.00 94.12 114 GLN A N 1
ATOM 866 C CA . GLN A 1 114 ? -10.688 2.304 -4.539 1.00 94.12 114 GLN A CA 1
ATOM 867 C C . GLN A 1 114 ? -9.256 2.832 -4.403 1.00 94.12 114 GLN A C 1
ATOM 869 O O . GLN A 1 114 ? -8.857 3.711 -5.166 1.00 94.12 114 GLN A O 1
ATOM 874 N N . THR A 1 115 ? -8.482 2.321 -3.445 1.00 90.12 115 THR A N 1
ATOM 875 C CA . THR A 1 115 ? -7.162 2.882 -3.110 1.00 90.12 115 THR A CA 1
ATOM 876 C C . THR A 1 115 ? -5.999 1.931 -3.383 1.00 90.12 115 THR A C 1
ATOM 878 O O . THR A 1 115 ? -4.932 2.374 -3.795 1.00 90.12 115 THR A O 1
ATOM 881 N N . GLY A 1 116 ? -6.189 0.630 -3.172 1.00 91.31 116 GLY A N 1
ATOM 882 C CA . GLY A 1 116 ? -5.121 -0.368 -3.104 1.00 91.31 116 GLY A CA 1
ATOM 883 C C . GLY A 1 116 ? -4.644 -0.672 -1.677 1.00 91.31 116 GLY A C 1
ATOM 884 O O . GLY A 1 116 ? -3.833 -1.580 -1.479 1.00 91.31 116 GLY A O 1
ATOM 885 N N . TYR A 1 117 ? -5.160 0.027 -0.654 1.00 92.38 117 TYR A N 1
ATOM 886 C CA . TYR A 1 117 ? -4.921 -0.362 0.739 1.00 92.38 117 TYR A CA 1
ATOM 887 C C . TYR A 1 117 ? -5.476 -1.756 1.020 1.00 92.38 117 TYR A C 1
ATOM 889 O O . TYR A 1 117 ? -6.483 -2.173 0.455 1.00 92.38 117 TYR A O 1
ATOM 897 N N . LEU A 1 118 ? -4.858 -2.467 1.957 1.00 93.00 118 LEU A N 1
ATOM 898 C CA . LEU A 1 118 ? -5.404 -3.727 2.445 1.00 93.00 118 LEU A CA 1
ATOM 899 C C . LEU A 1 118 ? -6.551 -3.458 3.431 1.00 93.00 118 LEU A C 1
ATOM 901 O O . LEU A 1 118 ? -6.455 -2.536 4.247 1.00 93.00 118 LEU A O 1
ATOM 905 N N . PRO A 1 119 ? -7.639 -4.248 3.394 1.00 94.38 119 PRO A N 1
ATOM 906 C CA . PRO A 1 119 ? -8.740 -4.063 4.324 1.00 94.38 119 PRO A CA 1
ATOM 907 C C . PRO A 1 119 ? -8.298 -4.409 5.749 1.00 94.38 119 PRO A C 1
ATOM 909 O O . PRO A 1 119 ? -7.604 -5.395 5.993 1.00 94.38 119 PRO A O 1
ATOM 912 N N . THR A 1 120 ? -8.785 -3.650 6.727 1.00 92.31 120 THR A N 1
ATOM 913 C CA . THR A 1 120 ? -8.431 -3.835 8.146 1.00 92.31 120 THR A CA 1
ATOM 914 C C . THR A 1 120 ? -9.172 -4.995 8.823 1.00 92.31 120 THR A C 1
ATOM 916 O O . THR A 1 120 ? -9.020 -5.218 10.025 1.00 92.31 120 THR A O 1
ATOM 919 N N . ARG A 1 121 ? -9.985 -5.759 8.076 1.00 93.19 121 ARG A N 1
ATOM 920 C CA . ARG A 1 121 ? -10.732 -6.921 8.577 1.00 93.19 121 ARG A CA 1
ATOM 921 C C . ARG A 1 121 ? -10.577 -8.132 7.676 1.00 93.19 121 ARG A C 1
ATOM 923 O O . ARG A 1 121 ? -10.795 -8.049 6.474 1.00 93.19 121 ARG A O 1
ATOM 930 N N . GLN A 1 122 ? -10.371 -9.295 8.293 1.00 93.50 122 GLN A N 1
ATOM 931 C CA . GLN A 1 122 ? -10.362 -10.576 7.580 1.00 93.50 122 GLN A CA 1
ATOM 932 C C . GLN A 1 122 ? -11.700 -10.875 6.885 1.00 93.50 122 GLN A C 1
ATOM 934 O O . GLN A 1 122 ? -11.717 -11.371 5.764 1.00 93.50 122 GLN A O 1
ATOM 939 N N . SER A 1 123 ? -12.825 -10.522 7.515 1.00 96.81 123 SER A N 1
ATOM 940 C CA . SER A 1 123 ? -14.165 -10.717 6.943 1.00 96.81 123 SER A CA 1
ATOM 941 C C . SER A 1 123 ? -14.397 -9.920 5.655 1.00 96.81 123 SER A C 1
ATOM 943 O O . SER A 1 123 ? -15.250 -10.296 4.861 1.00 96.81 123 SER A O 1
ATOM 945 N N . ALA A 1 124 ? -13.633 -8.851 5.409 1.00 97.38 124 ALA A N 1
ATOM 946 C CA . ALA A 1 124 ? -13.739 -8.080 4.174 1.00 97.38 124 ALA A CA 1
ATOM 947 C C . ALA A 1 124 ? -13.346 -8.910 2.942 1.00 97.38 124 ALA A C 1
ATOM 949 O O . ALA A 1 124 ? -13.965 -8.773 1.890 1.00 97.38 124 ALA A O 1
ATOM 950 N N . PHE A 1 125 ? -12.385 -9.833 3.080 1.00 95.06 125 PHE A N 1
ATOM 951 C CA . PHE A 1 125 ? -11.963 -10.737 1.999 1.00 95.06 125 PHE A CA 1
ATOM 952 C C . PHE A 1 125 ? -13.049 -11.731 1.570 1.00 95.06 125 PHE A C 1
ATOM 954 O O . PHE A 1 125 ? -12.917 -12.358 0.525 1.00 95.06 125 PHE A O 1
ATOM 961 N N . GLN A 1 126 ? -14.108 -11.887 2.367 1.00 95.88 126 GLN A N 1
ATOM 962 C CA . GLN A 1 126 ? -15.261 -12.728 2.039 1.00 95.88 126 GLN A CA 1
ATOM 963 C C . GLN A 1 126 ? -16.375 -11.940 1.339 1.00 95.88 126 GLN A C 1
ATOM 965 O O . GLN A 1 126 ? -17.349 -12.539 0.885 1.00 95.88 126 GLN A O 1
ATOM 970 N N . THR A 1 127 ? -16.260 -10.609 1.247 1.00 98.00 127 THR A N 1
ATOM 971 C CA . THR A 1 127 ? -17.235 -9.801 0.507 1.00 98.00 127 THR A CA 1
ATOM 972 C C . THR A 1 127 ? -17.141 -10.128 -0.988 1.00 98.00 127 THR A C 1
ATOM 974 O O . THR A 1 127 ? -16.027 -10.235 -1.515 1.00 98.00 127 THR A O 1
ATOM 977 N N . PRO A 1 128 ? -18.273 -10.279 -1.701 1.00 97.94 128 PRO A N 1
ATOM 978 C CA . PRO A 1 128 ? -18.257 -10.603 -3.128 1.00 97.94 128 PRO A CA 1
ATOM 979 C C . PRO A 1 128 ? -17.440 -9.613 -3.966 1.00 97.94 128 PRO A C 1
ATOM 981 O O . PRO A 1 128 ? -16.743 -10.015 -4.896 1.00 97.94 128 PRO A O 1
ATOM 984 N N . GLN A 1 129 ? -17.496 -8.328 -3.614 1.00 96.94 129 GLN A N 1
ATOM 985 C CA . GLN A 1 129 ? -16.815 -7.247 -4.321 1.00 96.94 129 GLN A CA 1
ATOM 986 C C . GLN A 1 129 ? -15.296 -7.392 -4.221 1.00 96.94 129 GLN A C 1
ATOM 988 O O . GLN A 1 129 ? -14.618 -7.385 -5.245 1.00 96.94 129 GLN A O 1
ATOM 993 N N . LEU A 1 130 ? -14.758 -7.580 -3.009 1.00 97.38 130 LEU A N 1
ATOM 994 C CA . LEU A 1 130 ? -13.312 -7.715 -2.840 1.00 97.38 130 LEU A CA 1
ATOM 995 C C . LEU A 1 130 ? -12.798 -9.044 -3.396 1.00 97.38 130 LEU A C 1
ATOM 997 O O . LEU A 1 130 ? -11.733 -9.075 -4.004 1.00 97.38 130 LEU A O 1
ATOM 1001 N N . ALA A 1 131 ? -13.552 -10.134 -3.233 1.00 96.38 131 ALA A N 1
ATOM 1002 C CA . ALA A 1 131 ? -13.184 -11.424 -3.809 1.00 96.38 131 ALA A CA 1
ATOM 1003 C C . ALA A 1 131 ? -13.088 -11.360 -5.344 1.00 96.38 131 ALA A C 1
ATOM 1005 O O . ALA A 1 131 ? -12.141 -11.892 -5.919 1.00 96.38 131 ALA A O 1
ATOM 1006 N N . THR A 1 132 ? -14.031 -10.666 -5.991 1.00 97.38 132 THR A N 1
ATOM 1007 C CA . THR A 1 132 ? -14.009 -10.436 -7.445 1.00 97.38 132 THR A CA 1
ATOM 1008 C C . THR A 1 132 ? -12.807 -9.582 -7.841 1.00 97.38 132 THR A C 1
ATOM 1010 O O . THR A 1 132 ? -12.021 -9.997 -8.686 1.00 97.38 132 THR A O 1
ATOM 1013 N N . TYR A 1 133 ? -12.597 -8.449 -7.162 1.00 96.88 133 TYR A N 1
ATOM 1014 C CA . TYR A 1 133 ? -11.469 -7.552 -7.430 1.00 96.88 133 TYR A CA 1
ATOM 1015 C C . TYR A 1 133 ? -10.110 -8.258 -7.333 1.00 96.88 133 TYR A C 1
ATOM 1017 O O . TYR A 1 133 ? -9.266 -8.094 -8.207 1.00 96.88 133 TYR A O 1
ATOM 1025 N N . LEU A 1 134 ? -9.906 -9.096 -6.313 1.00 95.88 134 LEU A N 1
ATOM 1026 C CA . LEU A 1 134 ? -8.670 -9.870 -6.160 1.00 95.88 134 LEU A CA 1
ATOM 1027 C C . LEU A 1 134 ? -8.459 -10.895 -7.288 1.00 95.88 134 LEU A C 1
ATOM 1029 O O . LEU A 1 134 ? -7.314 -11.217 -7.605 1.00 95.88 134 LEU A O 1
ATOM 1033 N N . GLY A 1 135 ? -9.537 -11.405 -7.891 1.00 95.50 135 GLY A N 1
ATOM 1034 C CA . GLY A 1 135 ? -9.467 -12.288 -9.057 1.00 95.50 135 GLY A CA 1
ATOM 1035 C C . GLY A 1 135 ? -9.184 -11.553 -10.371 1.00 95.50 135 GLY A C 1
ATOM 1036 O O . GLY A 1 135 ? -8.569 -12.126 -11.265 1.00 95.50 135 GLY A O 1
ATOM 1037 N N . GLU A 1 136 ? -9.612 -10.295 -10.484 1.00 95.75 136 GLU A N 1
ATOM 1038 C CA . GLU A 1 136 ? -9.449 -9.470 -11.690 1.00 95.75 136 GLU A CA 1
ATOM 1039 C C . GLU A 1 136 ? -8.150 -8.655 -11.696 1.00 95.75 136 GLU A C 1
ATOM 1041 O O . GLU A 1 136 ? -7.639 -8.322 -12.764 1.00 95.75 136 GLU A O 1
ATOM 1046 N N . VAL A 1 137 ? -7.604 -8.344 -10.516 1.00 96.50 137 VAL A N 1
ATOM 1047 C CA . VAL A 1 137 ? -6.391 -7.536 -10.339 1.00 96.50 137 VAL A CA 1
ATOM 1048 C C . VAL A 1 137 ? -5.318 -8.370 -9.630 1.00 96.50 137 VAL A C 1
ATOM 1050 O O . VAL A 1 137 ? -5.236 -8.357 -8.395 1.00 96.50 137 VAL A O 1
ATOM 1053 N N . PRO A 1 138 ? -4.463 -9.092 -10.385 1.00 96.06 138 PRO A N 1
ATOM 1054 C CA . PRO A 1 138 ? -3.425 -9.954 -9.820 1.00 96.06 138 PRO A CA 1
ATOM 1055 C C . PRO A 1 138 ? -2.502 -9.228 -8.838 1.00 96.06 138 PRO A C 1
ATOM 1057 O O . PRO A 1 138 ? -2.156 -9.776 -7.795 1.00 96.06 138 PRO A O 1
ATOM 1060 N N . GLN A 1 139 ? -2.175 -7.962 -9.107 1.00 96.38 139 GLN A N 1
ATOM 1061 C CA . GLN A 1 139 ? -1.321 -7.144 -8.247 1.00 96.38 139 GLN A CA 1
ATOM 1062 C C . GLN A 1 139 ? -1.911 -6.976 -6.839 1.00 96.38 139 GLN A C 1
ATOM 1064 O O . GLN A 1 139 ? -1.183 -7.022 -5.850 1.00 96.38 139 GLN A O 1
ATOM 1069 N N . ALA A 1 140 ? -3.233 -6.831 -6.719 1.00 96.06 140 ALA A N 1
ATOM 1070 C CA . ALA A 1 140 ? -3.888 -6.734 -5.418 1.00 96.06 140 ALA A CA 1
ATOM 1071 C C . ALA A 1 140 ? -3.814 -8.064 -4.645 1.00 96.06 140 ALA A C 1
ATOM 1073 O O . ALA A 1 140 ? -3.619 -8.068 -3.426 1.00 96.06 140 ALA A O 1
ATOM 1074 N N . SER A 1 141 ? -3.909 -9.195 -5.352 1.00 95.19 141 SER A N 1
ATOM 1075 C CA . SER A 1 141 ? -3.695 -10.526 -4.774 1.00 95.19 141 SER A CA 1
ATOM 1076 C C . SER A 1 141 ? -2.257 -10.734 -4.303 1.00 95.19 141 SER A C 1
ATOM 1078 O O . SER A 1 141 ? -2.054 -11.223 -3.192 1.00 95.19 141 SER A O 1
ATOM 1080 N N . GLU A 1 142 ? -1.264 -10.298 -5.075 1.00 94.50 142 GLU A N 1
ATOM 1081 C CA . GLU A 1 142 ? 0.143 -10.375 -4.669 1.00 94.50 142 GLU A CA 1
ATOM 1082 C C . GLU A 1 142 ? 0.441 -9.509 -3.438 1.00 94.50 142 GLU A C 1
ATOM 1084 O O . GLU A 1 142 ? 1.081 -9.970 -2.493 1.00 94.50 142 GLU A O 1
ATOM 1089 N N . ILE A 1 143 ? -0.110 -8.292 -3.365 1.00 93.88 143 ILE A N 1
ATOM 1090 C CA . ILE A 1 143 ? 0.006 -7.437 -2.171 1.00 93.88 143 ILE A CA 1
ATOM 1091 C C . ILE A 1 143 ? -0.635 -8.102 -0.947 1.00 93.88 143 ILE A C 1
ATOM 1093 O O . ILE A 1 143 ? -0.070 -8.067 0.148 1.00 93.88 143 ILE A O 1
ATOM 1097 N N . ARG A 1 144 ? -1.800 -8.744 -1.108 1.00 93.25 144 ARG A N 1
ATOM 1098 C CA . ARG A 1 144 ? -2.414 -9.533 -0.031 1.00 93.25 144 ARG A CA 1
ATOM 1099 C C . ARG A 1 144 ? -1.498 -10.681 0.395 1.00 93.25 144 ARG A C 1
ATOM 1101 O O . ARG A 1 144 ? -1.335 -10.897 1.593 1.00 93.25 144 ARG A O 1
ATOM 1108 N N . ASN A 1 145 ? -0.915 -11.413 -0.551 1.00 93.06 145 ASN A N 1
ATOM 1109 C CA . ASN A 1 145 ? -0.024 -12.537 -0.260 1.00 93.06 145 ASN A CA 1
ATOM 1110 C C . ASN A 1 145 ? 1.257 -12.077 0.442 1.00 93.06 145 ASN A C 1
ATOM 1112 O O . ASN A 1 145 ? 1.756 -12.785 1.316 1.00 93.06 145 ASN A O 1
ATOM 1116 N N . ALA A 1 146 ? 1.750 -10.876 0.134 1.00 91.94 146 ALA A N 1
ATOM 1117 C CA . ALA A 1 146 ? 2.925 -10.292 0.770 1.00 91.94 146 ALA A CA 1
ATOM 1118 C C . ALA A 1 146 ? 2.756 -10.062 2.285 1.00 91.94 146 ALA A C 1
ATOM 1120 O O . ALA A 1 146 ? 3.756 -9.955 2.994 1.00 91.94 146 ALA A O 1
ATOM 1121 N N . LEU A 1 147 ? 1.520 -10.054 2.811 1.00 89.38 147 LEU A N 1
ATOM 1122 C CA . LEU A 1 147 ? 1.266 -10.007 4.257 1.00 89.38 147 LEU A CA 1
ATOM 1123 C C . LEU A 1 147 ? 1.900 -11.172 5.021 1.00 89.38 147 LEU A C 1
ATOM 1125 O O . LEU A 1 147 ? 2.201 -11.019 6.200 1.00 89.38 147 LEU A O 1
ATOM 1129 N N . GLN A 1 148 ? 2.121 -12.325 4.383 1.00 91.12 148 GLN A N 1
ATOM 1130 C CA . GLN A 1 148 ? 2.778 -13.459 5.042 1.00 91.12 148 GLN A CA 1
ATOM 1131 C C . GLN A 1 148 ? 4.246 -13.167 5.404 1.00 91.12 148 GLN A C 1
ATOM 1133 O O . GLN A 1 148 ? 4.789 -13.799 6.304 1.00 91.12 148 GLN A O 1
ATOM 1138 N N . TYR A 1 149 ? 4.866 -12.202 4.715 1.00 90.44 149 TYR A N 1
ATOM 1139 C CA . TYR A 1 149 ? 6.235 -11.737 4.954 1.00 90.44 149 TYR A CA 1
ATOM 1140 C C . TYR A 1 149 ? 6.277 -10.483 5.835 1.00 90.44 149 TYR A C 1
ATOM 1142 O O . TYR A 1 149 ? 7.341 -9.891 6.019 1.00 90.44 149 TYR A O 1
ATOM 1150 N N . ALA A 1 150 ? 5.124 -10.031 6.337 1.00 85.19 150 ALA A N 1
ATOM 1151 C CA . ALA A 1 150 ? 5.058 -8.839 7.159 1.00 85.19 150 ALA A CA 1
ATOM 1152 C C . ALA A 1 150 ? 5.607 -9.104 8.565 1.00 85.19 150 ALA A C 1
ATOM 1154 O O . ALA A 1 150 ? 5.123 -9.977 9.288 1.00 85.19 150 ALA A O 1
ATOM 1155 N N . GLY A 1 151 ? 6.607 -8.315 8.956 1.00 73.75 151 GLY A N 1
ATOM 1156 C CA . GLY A 1 151 ? 7.099 -8.257 10.329 1.00 73.75 151 GLY A CA 1
ATOM 1157 C C . GLY A 1 151 ? 6.301 -7.278 11.193 1.00 73.75 151 GLY A C 1
ATOM 1158 O O . GLY A 1 151 ? 5.482 -6.503 10.701 1.00 73.75 151 GLY A O 1
ATOM 1159 N N . THR A 1 152 ? 6.566 -7.285 12.500 1.00 67.44 152 THR A N 1
ATOM 1160 C CA . THR A 1 152 ? 6.018 -6.287 13.425 1.00 67.44 152 THR A CA 1
ATOM 1161 C C . THR A 1 152 ? 6.483 -4.885 13.031 1.00 67.44 152 THR A C 1
ATOM 1163 O O . THR A 1 152 ? 7.679 -4.660 12.843 1.00 67.44 152 THR A O 1
ATOM 1166 N N . GLU A 1 153 ? 5.560 -3.927 12.957 1.00 65.38 153 GLU A N 1
ATOM 1167 C CA . GLU A 1 153 ? 5.913 -2.522 12.758 1.00 65.38 153 GLU A CA 1
ATOM 1168 C C . GLU A 1 153 ? 6.766 -2.015 13.936 1.00 65.38 153 GLU A C 1
ATOM 1170 O O . GLU A 1 153 ? 6.394 -2.149 15.107 1.00 65.38 153 GLU A O 1
ATOM 1175 N N . LEU A 1 154 ? 7.923 -1.420 13.631 1.00 61.56 154 LEU A N 1
ATOM 1176 C CA . LEU A 1 154 ? 8.772 -0.744 14.613 1.00 61.56 154 LEU A CA 1
ATOM 1177 C C . LEU A 1 154 ? 8.124 0.587 15.018 1.00 61.56 154 LEU A C 1
ATOM 1179 O O . LEU A 1 154 ? 8.456 1.652 14.502 1.00 61.56 154 LEU A O 1
ATOM 1183 N N . ALA A 1 155 ? 7.199 0.533 15.972 1.00 59.84 155 ALA A N 1
ATOM 1184 C CA . ALA A 1 155 ? 6.594 1.725 16.551 1.00 59.84 155 ALA A CA 1
ATOM 1185 C C . ALA A 1 155 ? 7.586 2.420 17.502 1.00 59.84 155 ALA A C 1
ATOM 1187 O O . ALA A 1 155 ? 7.709 2.054 18.673 1.00 59.84 155 ALA A O 1
ATOM 1188 N N . THR A 1 156 ? 8.298 3.441 17.020 1.00 58.69 156 THR A N 1
ATOM 1189 C CA . THR A 1 156 ? 9.084 4.327 17.892 1.00 58.69 156 THR A CA 1
ATOM 1190 C C . TH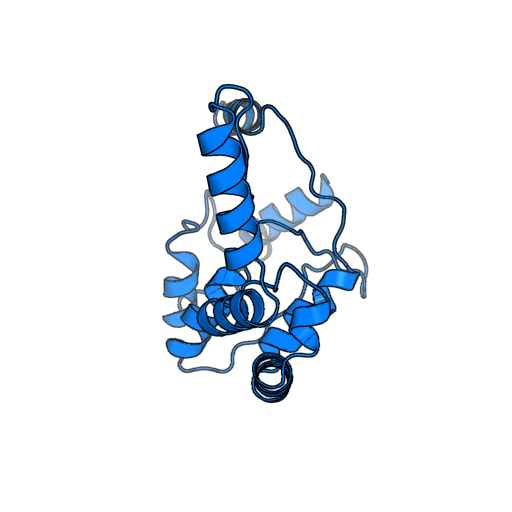R A 1 156 ? 8.231 5.531 18.290 1.00 58.69 156 THR A C 1
ATOM 1192 O O . THR A 1 156 ? 7.746 6.274 17.440 1.00 58.69 156 THR A O 1
ATOM 1195 N N . GLN A 1 157 ? 8.027 5.741 19.598 1.00 56.91 157 GLN A N 1
ATOM 1196 C CA . GLN A 1 157 ? 7.239 6.880 20.109 1.00 56.91 157 GLN A CA 1
ATOM 1197 C C . GLN A 1 157 ? 7.823 8.240 19.685 1.00 56.91 157 GLN A C 1
ATOM 1199 O O . GLN A 1 157 ? 7.090 9.220 19.587 1.00 56.91 157 GLN A O 1
ATOM 1204 N N . SER A 1 158 ? 9.121 8.264 19.376 1.00 60.56 158 SER A N 1
ATOM 1205 C CA . SER A 1 158 ? 9.874 9.436 18.942 1.00 60.56 158 SER A CA 1
ATOM 1206 C C . SER A 1 158 ? 10.402 9.307 17.507 1.00 60.56 158 SER A C 1
ATOM 1208 O O . SER A 1 158 ? 11.523 9.733 17.237 1.00 60.56 158 SER A O 1
ATOM 1210 N N . LEU A 1 159 ? 9.640 8.734 16.565 1.00 62.91 159 LEU A N 1
ATOM 1211 C CA . LEU A 1 159 ? 10.074 8.610 15.158 1.00 62.91 159 LEU A CA 1
ATOM 1212 C C . LEU A 1 159 ? 10.612 9.939 14.584 1.00 62.91 159 LEU A C 1
ATOM 1214 O O . LEU A 1 159 ? 11.607 9.946 13.856 1.00 62.91 159 LEU A O 1
ATOM 1218 N N . ASN A 1 160 ? 10.003 11.062 14.979 1.00 60.81 160 ASN A N 1
ATOM 1219 C CA . ASN A 1 160 ? 10.450 12.407 14.613 1.00 60.81 160 ASN A CA 1
ATOM 1220 C C . ASN A 1 160 ? 11.825 12.772 15.203 1.00 60.81 160 ASN A C 1
ATOM 1222 O O . ASN A 1 160 ? 12.608 13.434 14.534 1.00 60.81 160 ASN A O 1
ATOM 1226 N N . GLU A 1 161 ? 12.148 12.341 16.424 1.00 63.50 161 GLU A N 1
ATOM 1227 C CA . GLU A 1 161 ? 13.465 12.591 17.034 1.00 63.50 161 GLU A CA 1
ATOM 1228 C C . GLU A 1 161 ? 14.545 11.709 16.399 1.00 63.50 161 GLU A C 1
ATOM 1230 O O . GLU A 1 161 ? 15.677 12.153 16.233 1.00 63.50 161 GLU A O 1
ATOM 1235 N N . VAL A 1 162 ? 14.191 10.493 15.964 1.00 60.66 162 VAL A N 1
ATOM 1236 C CA . VAL A 1 162 ? 15.091 9.619 15.192 1.00 60.66 162 VAL A CA 1
ATOM 1237 C C . VAL A 1 162 ? 15.415 10.233 13.823 1.00 60.66 162 VAL A C 1
ATOM 1239 O O . VAL A 1 162 ? 16.567 10.184 13.398 1.00 60.66 162 VAL A O 1
ATOM 1242 N N . HIS A 1 163 ? 14.447 10.883 13.165 1.00 52.00 163 HIS A N 1
ATOM 1243 C CA . HIS A 1 163 ? 14.683 11.607 11.905 1.00 52.00 163 HIS A CA 1
ATOM 1244 C C . HIS A 1 163 ? 15.658 12.787 12.061 1.00 52.00 163 HIS A C 1
ATOM 1246 O O . HIS A 1 163 ? 16.438 13.052 11.150 1.00 52.00 163 HIS A O 1
ATOM 1252 N N . LEU A 1 164 ? 15.678 13.467 13.216 1.00 45.09 164 LEU A N 1
ATOM 1253 C CA . LEU A 1 164 ? 16.602 14.587 13.458 1.00 45.09 164 LEU A CA 1
ATOM 1254 C C . LEU A 1 164 ? 18.077 14.153 13.478 1.00 45.09 164 LEU A C 1
ATOM 1256 O O . LEU A 1 164 ? 18.947 14.956 13.142 1.00 45.09 164 LEU A O 1
ATOM 1260 N N . PHE A 1 165 ? 18.368 12.894 13.817 1.00 46.84 165 PHE A N 1
ATOM 1261 C CA . PHE A 1 165 ? 19.729 12.354 13.758 1.00 46.84 165 PHE A CA 1
ATOM 1262 C C . PHE A 1 165 ? 20.190 12.024 12.331 1.00 46.84 165 PHE A C 1
ATOM 1264 O O . PHE A 1 165 ? 21.394 12.002 12.094 1.00 46.84 165 PHE A O 1
ATOM 1271 N N . SER A 1 166 ? 19.280 11.794 11.373 1.00 41.44 166 SER A N 1
ATOM 1272 C CA . SER A 1 166 ? 19.655 11.435 9.994 1.00 41.44 166 SER A CA 1
ATOM 1273 C C . SER A 1 166 ? 19.852 12.639 9.069 1.00 41.44 166 SER A C 1
ATOM 1275 O O . SER A 1 166 ? 20.365 12.478 7.967 1.00 41.44 166 SER A O 1
ATOM 1277 N N . THR A 1 167 ? 19.439 13.839 9.487 1.00 39.16 167 THR A N 1
ATOM 1278 C CA . THR A 1 167 ? 19.616 15.092 8.728 1.00 39.16 167 THR A CA 1
ATOM 1279 C C . THR A 1 167 ? 20.723 15.986 9.293 1.00 39.16 167 THR A C 1
ATOM 1281 O O . THR A 1 167 ? 20.911 17.103 8.819 1.00 39.16 167 THR A O 1
ATOM 1284 N N . ALA A 1 168 ? 21.423 15.527 10.333 1.00 34.28 168 ALA A N 1
ATOM 1285 C CA . ALA A 1 168 ? 22.465 16.267 11.037 1.00 34.28 168 ALA A CA 1
ATOM 1286 C C . ALA A 1 168 ? 23.848 15.616 10.855 1.00 34.28 168 ALA A C 1
ATOM 1288 O O . ALA A 1 168 ? 24.528 15.325 11.835 1.00 34.28 168 ALA A O 1
ATOM 1289 N N . THR A 1 169 ? 24.260 15.396 9.606 1.00 36.62 169 THR A N 1
ATOM 1290 C CA . THR A 1 169 ? 25.664 15.190 9.201 1.00 36.62 169 THR A CA 1
ATOM 1291 C C . THR A 1 169 ? 25.863 15.688 7.785 1.00 36.62 169 THR A C 1
ATOM 1293 O O . THR A 1 169 ? 25.048 15.276 6.929 1.00 36.62 169 THR A O 1
#